Protein AF-A0A7J3U508-F1 (afdb_monomer_lite)

Foldseek 3Di:
DVVVVVVVVVVVVVPPDDDDDDDPDPDDDDDDDDDDDPPPPPPPPVDDDDQADDWQDDDQQAGQDADDDWDWQDPPPPPHIWTWGHGNHPWIWTWDADPVVSYIDTPDIDD

pLDDT: mean 73.91, std 19.9, range [38.69, 97.38]

Sequence (111 aa):
MKRMVAVIIVGLMVFEGISFVASDRTAVSPSAAEDRQVETSVSSDDTYGIQWEKSYGRNPMWSARYEGPQPVGDADNDWKNELLIGGRDPFLRVMKWDESKQTYYEQAKII

Radius of gyration: 23.87 Å; chains: 1; bounding box: 45×50×54 Å

Structure (mmCIF, N/CA/C/O backbone):
data_AF-A0A7J3U508-F1
#
_entry.id   AF-A0A7J3U508-F1
#
loop_
_atom_site.group_PDB
_atom_site.id
_atom_site.type_symbol
_atom_site.label_atom_id
_atom_site.label_alt_id
_atom_site.label_comp_id
_atom_site.label_asym_id
_atom_site.label_entity_id
_atom_site.label_seq_id
_atom_site.pdbx_PDB_ins_code
_atom_site.Cartn_x
_atom_site.Cartn_y
_atom_site.Cartn_z
_atom_site.occupancy
_atom_site.B_iso_or_equiv
_atom_site.auth_seq_id
_atom_site.auth_comp_id
_atom_site.auth_asym_id
_atom_site.auth_atom_id
_atom_site.pdbx_PDB_model_num
ATOM 1 N N . MET A 1 1 ? 18.435 37.716 35.377 1.00 60.16 1 MET A N 1
ATOM 2 C CA . MET A 1 1 ? 17.029 38.102 35.102 1.00 60.16 1 MET A CA 1
ATOM 3 C C . MET A 1 1 ? 16.515 37.573 33.761 1.00 60.16 1 MET A C 1
ATOM 5 O O . MET A 1 1 ? 15.604 36.764 33.785 1.00 60.16 1 MET A O 1
ATOM 9 N N . LYS A 1 2 ? 17.125 37.895 32.606 1.00 50.56 2 LYS A N 1
ATOM 10 C CA . LYS A 1 2 ? 16.642 37.432 31.278 1.00 50.56 2 LYS A CA 1
ATOM 11 C C . LYS A 1 2 ? 16.557 35.899 31.103 1.00 50.56 2 LYS A C 1
ATOM 13 O O . LYS A 1 2 ? 15.621 35.407 30.492 1.00 50.56 2 LYS A O 1
ATOM 18 N N . ARG A 1 3 ? 17.490 35.139 31.695 1.00 52.81 3 ARG A N 1
ATOM 19 C CA . ARG A 1 3 ? 17.497 33.660 31.646 1.00 52.81 3 ARG A CA 1
ATOM 20 C C . ARG A 1 3 ? 16.431 32.997 32.531 1.00 52.81 3 ARG A C 1
ATOM 22 O O . ARG A 1 3 ? 15.956 31.930 32.182 1.00 52.81 3 ARG A O 1
ATOM 29 N N . MET A 1 4 ? 16.020 33.641 33.629 1.00 57.69 4 MET A N 1
ATOM 30 C CA . MET A 1 4 ? 14.923 33.143 34.476 1.00 57.69 4 MET A CA 1
ATOM 31 C C . MET A 1 4 ? 13.559 33.350 33.815 1.00 57.69 4 MET A C 1
ATOM 33 O O . MET A 1 4 ? 12.706 32.478 33.903 1.00 57.69 4 MET A O 1
ATOM 37 N N . VAL A 1 5 ? 13.371 34.469 33.108 1.00 66.31 5 VAL A N 1
ATOM 38 C CA . VAL A 1 5 ? 12.117 34.755 32.391 1.00 66.31 5 VAL A CA 1
ATOM 39 C C . VAL A 1 5 ? 11.885 33.747 31.258 1.00 66.31 5 VAL A C 1
ATOM 41 O O . VAL A 1 5 ? 10.769 33.275 31.083 1.00 66.31 5 VAL A O 1
ATOM 44 N N . ALA A 1 6 ? 12.942 33.337 30.547 1.00 59.97 6 ALA A N 1
ATOM 45 C CA . ALA A 1 6 ? 12.838 32.328 29.490 1.00 59.97 6 ALA A CA 1
ATOM 46 C C . ALA A 1 6 ? 12.418 30.939 30.013 1.00 59.97 6 ALA A C 1
ATOM 48 O O . ALA A 1 6 ? 11.611 30.270 29.378 1.00 59.97 6 ALA A O 1
ATOM 49 N N . VAL A 1 7 ? 12.909 30.522 31.187 1.00 66.25 7 VAL A N 1
ATOM 50 C CA . VAL A 1 7 ? 12.534 29.232 31.802 1.00 66.25 7 VAL A CA 1
ATOM 51 C C . VAL A 1 7 ? 11.069 29.225 32.246 1.00 66.25 7 VAL A C 1
ATOM 53 O O . VAL A 1 7 ? 10.390 28.215 32.096 1.00 66.25 7 VAL A O 1
ATOM 56 N N . ILE A 1 8 ? 10.555 30.361 32.726 1.00 66.25 8 ILE A N 1
ATOM 57 C CA . ILE A 1 8 ? 9.150 30.491 33.137 1.00 66.25 8 ILE A CA 1
ATOM 58 C C . ILE A 1 8 ? 8.212 30.433 31.921 1.00 66.25 8 ILE A C 1
ATOM 60 O O . ILE A 1 8 ? 7.183 29.766 31.978 1.00 66.25 8 ILE A O 1
ATOM 64 N N . ILE A 1 9 ? 8.584 31.064 30.802 1.00 62.81 9 ILE A N 1
ATOM 65 C CA . ILE A 1 9 ? 7.773 31.046 29.572 1.00 62.81 9 ILE A CA 1
ATOM 66 C C . ILE A 1 9 ? 7.753 29.646 28.939 1.00 62.81 9 ILE A C 1
ATOM 68 O O . ILE A 1 9 ? 6.690 29.176 28.545 1.00 62.81 9 ILE A O 1
ATOM 72 N N . VAL A 1 10 ? 8.892 28.944 28.895 1.00 59.62 10 VAL A N 1
ATOM 73 C CA . VAL A 1 10 ? 8.946 27.562 28.382 1.00 59.62 10 VAL A CA 1
ATOM 74 C C . VAL A 1 10 ? 8.186 26.597 29.298 1.00 59.62 10 VAL A C 1
ATOM 76 O O . VAL A 1 10 ? 7.514 25.703 28.800 1.00 59.62 10 VAL A O 1
ATOM 79 N N . GLY A 1 11 ? 8.217 26.798 30.620 1.00 57.59 11 GLY A N 1
ATOM 80 C CA . GLY A 1 11 ? 7.435 25.992 31.563 1.00 57.59 11 GLY A CA 1
ATOM 81 C C . GLY A 1 11 ? 5.918 26.164 31.415 1.00 57.59 11 GLY A C 1
ATOM 82 O O . GLY A 1 11 ? 5.185 25.185 31.525 1.00 57.59 11 GLY A O 1
ATOM 83 N N . LEU A 1 12 ? 5.447 27.380 31.112 1.00 57.12 12 LEU A N 1
ATOM 84 C CA . LEU A 1 12 ? 4.024 27.663 30.876 1.00 57.12 12 LEU A CA 1
ATOM 85 C C . LEU A 1 12 ? 3.491 27.005 29.593 1.00 57.12 12 LEU A C 1
ATOM 87 O O . LEU A 1 12 ? 2.352 26.555 29.580 1.00 57.12 12 LEU A O 1
ATOM 91 N N . MET A 1 13 ? 4.317 26.866 28.551 1.00 58.72 13 MET A N 1
ATOM 92 C CA . MET A 1 13 ? 3.911 26.224 27.290 1.00 58.72 13 MET A CA 1
ATOM 93 C C . MET A 1 13 ? 3.777 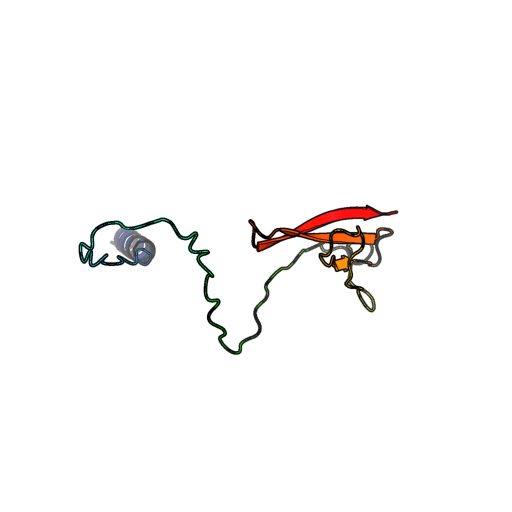24.693 27.373 1.00 58.72 13 MET A C 1
ATOM 95 O O . MET A 1 13 ? 3.218 24.089 26.466 1.00 58.72 13 MET A O 1
ATOM 99 N N . VAL A 1 14 ? 4.264 24.050 28.442 1.00 57.12 14 VAL A N 1
ATOM 100 C CA . VAL A 1 14 ? 4.201 22.581 28.611 1.00 57.12 14 VAL A CA 1
ATOM 101 C C . VAL A 1 14 ? 2.959 22.139 29.406 1.00 57.12 14 VAL A C 1
ATOM 103 O O . VAL A 1 14 ? 2.671 20.949 29.485 1.00 57.12 14 VAL A O 1
ATOM 106 N N . PHE A 1 15 ? 2.182 23.076 29.964 1.00 50.62 15 PHE A N 1
ATOM 107 C CA . PHE A 1 15 ? 1.017 22.761 30.805 1.00 50.62 15 PHE A CA 1
ATOM 108 C C . PHE A 1 15 ? -0.348 22.840 30.101 1.00 50.62 15 PHE A C 1
ATOM 110 O O . PHE A 1 15 ? -1.359 22.469 30.699 1.00 50.62 15 PHE A O 1
ATOM 117 N N . GLU A 1 16 ? -0.402 23.244 28.832 1.00 51.06 16 GLU A N 1
ATOM 118 C CA . GLU A 1 16 ? -1.647 23.251 28.052 1.00 51.06 16 GLU A CA 1
ATOM 119 C C . GLU A 1 16 ? -1.860 21.903 27.358 1.00 51.06 16 GLU A C 1
ATOM 121 O O . GLU A 1 16 ? -1.604 21.739 26.169 1.00 51.06 16 GLU A O 1
ATOM 126 N N . GLY A 1 17 ? -2.278 20.891 28.118 1.00 52.56 17 GLY A N 1
ATOM 127 C CA . GLY A 1 17 ? -2.521 19.573 27.526 1.00 52.56 17 GLY A CA 1
ATOM 128 C C . GLY A 1 17 ? -3.228 18.540 28.390 1.00 52.56 17 GLY A C 1
ATOM 129 O O . GLY A 1 17 ? -3.228 17.370 28.025 1.00 52.56 17 GLY A O 1
ATOM 130 N N . ILE A 1 18 ? -3.828 18.918 29.522 1.00 60.44 18 ILE A N 1
ATOM 131 C CA . ILE A 1 18 ? -4.549 17.954 30.364 1.00 60.44 18 ILE A CA 1
ATOM 132 C C . ILE A 1 18 ? -6.003 18.400 30.501 1.00 60.44 18 ILE A C 1
ATOM 134 O O . ILE A 1 18 ? -6.359 19.159 31.399 1.00 60.44 18 ILE A O 1
ATOM 138 N N . SER A 1 19 ? -6.860 17.932 29.595 1.00 55.22 19 SER A N 1
ATOM 139 C CA . SER A 1 19 ? -8.308 18.050 29.760 1.00 55.22 19 SER A CA 1
ATOM 140 C C . SER A 1 19 ? -8.759 17.087 30.860 1.00 55.22 19 SER A C 1
ATOM 142 O O . SER A 1 19 ? -8.707 15.869 30.701 1.00 55.22 19 SER A O 1
ATOM 144 N N . PHE A 1 20 ? -9.193 17.634 31.994 1.00 48.56 20 PHE A N 1
ATOM 145 C CA . PHE A 1 20 ? -9.850 16.876 33.054 1.00 48.56 20 PHE A CA 1
ATOM 146 C C . PHE A 1 20 ? -11.308 16.627 32.642 1.00 48.56 20 PHE A C 1
ATOM 148 O O . PHE A 1 20 ? -12.111 17.557 32.605 1.00 48.56 20 PHE A O 1
ATOM 155 N N . VAL A 1 21 ? -11.665 15.381 32.329 1.00 62.03 21 VAL A N 1
ATOM 156 C CA . VAL A 1 21 ? -13.072 14.976 32.199 1.00 62.03 21 VAL A CA 1
ATOM 157 C C . VAL A 1 21 ? -13.576 14.591 33.587 1.00 62.03 21 VAL A C 1
ATOM 159 O O . VAL A 1 21 ? -13.130 13.604 34.173 1.00 62.03 21 VAL A O 1
ATOM 162 N N . ALA A 1 22 ? -14.500 15.383 34.129 1.00 47.28 22 ALA A N 1
ATOM 163 C CA . ALA A 1 22 ? -15.247 15.013 35.322 1.00 47.28 22 ALA A CA 1
ATOM 164 C C . ALA A 1 22 ? -16.205 13.863 34.964 1.00 47.28 22 ALA A C 1
ATOM 166 O O . ALA A 1 22 ? -17.143 14.039 34.190 1.00 47.28 22 ALA A O 1
ATOM 167 N N . SER A 1 23 ? -15.941 12.669 35.497 1.00 51.06 23 SER A N 1
ATOM 168 C CA . SER A 1 23 ? -16.846 11.524 35.385 1.00 51.06 23 SER A CA 1
ATOM 169 C C . SER A 1 23 ? -17.943 11.674 36.434 1.00 51.06 23 SER A C 1
ATOM 171 O O . SER A 1 23 ? -17.707 11.427 37.617 1.00 51.06 23 SER A O 1
ATOM 173 N N . ASP A 1 24 ? -19.133 12.095 36.008 1.00 50.50 24 ASP A N 1
ATOM 174 C CA . ASP A 1 24 ? -20.311 12.082 36.869 1.00 50.50 24 ASP A CA 1
ATOM 175 C C . ASP A 1 24 ? -20.817 10.635 36.967 1.00 50.50 24 ASP A C 1
ATOM 177 O O . ASP A 1 24 ? -21.435 10.091 36.048 1.00 50.50 24 ASP A O 1
ATOM 181 N N . ARG A 1 25 ? -20.451 9.946 38.053 1.00 41.12 25 ARG A N 1
ATOM 182 C CA . ARG A 1 25 ? -20.901 8.576 38.320 1.00 41.12 25 ARG A CA 1
ATOM 183 C C . ARG A 1 25 ? -22.290 8.625 38.939 1.00 41.12 25 ARG A C 1
ATOM 185 O O . ARG A 1 25 ? -22.438 8.562 40.157 1.00 41.12 25 ARG A O 1
ATOM 192 N N . THR A 1 26 ? -23.317 8.651 38.098 1.00 40.62 26 THR A N 1
ATOM 193 C CA . THR A 1 26 ? -24.631 8.154 38.513 1.00 40.62 26 THR A CA 1
ATOM 194 C C . THR A 1 26 ? -24.535 6.636 38.653 1.00 40.62 26 THR A C 1
ATOM 196 O O . THR A 1 26 ? -24.374 5.895 37.686 1.00 40.62 26 THR A O 1
ATOM 199 N N . ALA A 1 27 ? -24.545 6.166 39.900 1.00 46.00 27 ALA A N 1
ATOM 200 C CA . ALA A 1 27 ? -24.567 4.747 40.213 1.00 46.00 27 ALA A CA 1
ATOM 201 C C . ALA A 1 27 ? -25.911 4.148 39.774 1.00 46.00 27 ALA A C 1
ATOM 203 O O . ALA A 1 27 ? -26.938 4.389 40.408 1.00 46.00 27 ALA A O 1
ATOM 204 N N . VAL A 1 28 ? -25.898 3.346 38.709 1.00 42.94 28 VAL A N 1
ATOM 205 C CA . VAL A 1 28 ? -27.008 2.458 38.345 1.00 42.94 28 VAL A CA 1
ATOM 206 C C . VAL A 1 28 ? -26.468 1.030 38.239 1.00 42.94 28 VAL A C 1
ATOM 208 O O . VAL A 1 28 ? -25.406 0.787 37.673 1.00 42.94 28 VAL A O 1
ATOM 211 N N . SER A 1 29 ? -27.184 0.115 38.894 1.00 40.44 29 SER A N 1
ATOM 212 C CA . SER A 1 29 ? -26.841 -1.299 39.105 1.00 40.44 29 SER A CA 1
ATOM 213 C C . SER A 1 29 ? -26.734 -2.106 37.800 1.00 40.44 29 SER A C 1
ATOM 215 O O . SER A 1 29 ? -27.346 -1.726 36.803 1.00 40.44 29 SER A O 1
ATOM 217 N N . PRO A 1 30 ? -25.990 -3.232 37.787 1.00 46.00 30 PRO A N 1
ATOM 218 C CA . PRO A 1 30 ? -25.643 -3.925 36.555 1.00 46.00 30 PRO A CA 1
ATOM 219 C C . PRO A 1 30 ? -26.753 -4.893 36.134 1.00 46.00 30 PRO A C 1
ATOM 221 O O . PRO A 1 30 ? -27.148 -5.767 36.905 1.00 46.00 30 PRO A O 1
ATOM 224 N N . SER A 1 31 ? -27.207 -4.802 34.884 1.00 38.81 31 SER A N 1
ATOM 225 C CA . SER A 1 31 ? -27.943 -5.891 34.240 1.00 38.81 31 SER A CA 1
ATOM 226 C C . SER A 1 31 ? -27.458 -6.105 32.811 1.00 38.81 31 SER A C 1
ATOM 228 O O . SER A 1 31 ? -27.610 -5.217 31.982 1.00 38.81 31 SER A O 1
ATOM 230 N N . ALA A 1 32 ? -26.929 -7.312 32.595 1.00 38.69 32 ALA A N 1
ATOM 231 C CA . ALA A 1 32 ? -26.743 -8.037 31.338 1.00 38.69 32 ALA A CA 1
ATOM 232 C C . ALA A 1 32 ? -25.920 -7.363 30.222 1.00 38.69 32 ALA A C 1
ATOM 234 O O . ALA A 1 32 ? -26.224 -6.289 29.722 1.00 38.69 32 ALA A O 1
ATOM 235 N N . ALA A 1 33 ? -24.861 -8.068 29.831 1.00 46.69 33 ALA A N 1
ATOM 236 C CA . ALA A 1 33 ? -23.936 -7.706 28.775 1.00 46.69 33 ALA A CA 1
ATOM 237 C C . ALA A 1 33 ? -24.627 -7.622 27.407 1.00 46.69 33 ALA A C 1
ATOM 239 O O . ALA A 1 33 ? -25.107 -8.629 26.893 1.00 46.69 33 ALA A O 1
ATOM 240 N N . GLU A 1 34 ? -24.576 -6.441 26.801 1.00 41.28 34 GLU A N 1
ATOM 241 C CA . GLU A 1 34 ? -24.603 -6.276 25.352 1.00 41.28 34 GLU A CA 1
ATOM 242 C C . GLU A 1 34 ? -23.320 -5.548 24.947 1.00 41.28 34 GLU A C 1
ATOM 244 O O . GLU A 1 34 ? -22.947 -4.522 25.525 1.00 41.28 34 GLU A O 1
ATOM 249 N N . ASP A 1 35 ? -22.615 -6.159 24.001 1.00 39.19 35 ASP A N 1
ATOM 250 C CA . ASP A 1 35 ? -21.363 -5.709 23.405 1.00 39.19 35 ASP A CA 1
ATOM 251 C C . ASP A 1 35 ? -21.580 -4.364 22.700 1.00 39.19 35 ASP A C 1
ATOM 253 O O . ASP A 1 35 ? -22.044 -4.283 21.563 1.00 39.19 35 ASP A O 1
ATOM 257 N N . ARG A 1 36 ? -21.326 -3.273 23.425 1.00 38.94 36 ARG A N 1
ATOM 258 C CA . ARG A 1 36 ? -21.464 -1.918 22.901 1.00 38.94 36 ARG A CA 1
ATOM 259 C C . ARG A 1 36 ? -20.194 -1.593 22.129 1.00 38.94 36 ARG A C 1
ATOM 261 O O . ARG A 1 36 ? -19.234 -1.083 22.707 1.00 38.94 36 ARG A O 1
ATOM 268 N N . GLN A 1 37 ? -20.194 -1.887 20.829 1.00 43.91 37 GLN A N 1
ATOM 269 C CA . GLN A 1 37 ? -19.200 -1.327 19.922 1.00 43.91 37 GLN A CA 1
ATOM 270 C C . GLN A 1 37 ? -19.234 0.195 20.066 1.00 43.91 37 GLN A C 1
ATOM 272 O O . GLN A 1 37 ? -20.236 0.851 19.780 1.00 43.91 37 GLN A O 1
ATOM 277 N N . VAL A 1 38 ? -18.153 0.751 20.607 1.00 43.19 38 VAL A N 1
ATOM 278 C CA . VAL A 1 38 ? -17.951 2.193 20.687 1.00 43.19 38 VAL A CA 1
ATOM 279 C C . VAL A 1 38 ? -17.612 2.648 19.274 1.00 43.19 38 VAL A C 1
ATOM 281 O O . VAL A 1 38 ? -16.446 2.714 18.889 1.00 43.19 38 VAL A O 1
ATOM 284 N N . GLU A 1 39 ? -18.646 2.922 18.481 1.00 44.75 39 GLU A N 1
ATOM 285 C CA . GLU A 1 39 ? -18.493 3.712 17.269 1.00 44.75 39 GLU A CA 1
ATOM 286 C C . GLU A 1 39 ? -17.971 5.082 17.695 1.00 44.75 39 GLU A C 1
ATOM 288 O O . GLU A 1 39 ? -18.674 5.901 18.291 1.00 44.75 39 GLU A O 1
ATOM 293 N N . THR A 1 40 ? -16.683 5.305 17.449 1.00 48.00 40 THR A N 1
ATOM 294 C CA . THR A 1 40 ? -16.095 6.636 17.529 1.00 48.00 40 THR A CA 1
ATOM 295 C C . THR A 1 40 ? -16.776 7.461 16.448 1.00 48.00 40 THR A C 1
ATOM 297 O O . THR A 1 40 ? -16.462 7.321 15.269 1.00 48.00 40 THR A O 1
ATOM 300 N N . SER A 1 41 ? -17.749 8.282 16.836 1.00 46.00 41 SER A N 1
ATOM 301 C CA . SER A 1 41 ? -18.400 9.226 15.937 1.00 46.00 41 SER A CA 1
ATOM 302 C C . SER A 1 41 ? -17.344 10.211 15.436 1.00 46.00 41 SER A C 1
ATOM 304 O O . SER A 1 41 ? -16.969 11.145 16.149 1.00 46.00 41 SER A O 1
ATOM 306 N N . VAL A 1 42 ? -16.823 9.975 14.232 1.00 61.00 42 VAL A N 1
ATOM 307 C CA . VAL A 1 42 ? -16.008 10.948 13.506 1.00 61.00 42 VAL A CA 1
ATOM 308 C C . VAL A 1 42 ? -16.900 12.170 13.308 1.00 61.00 42 VAL A C 1
ATOM 310 O O . VAL A 1 42 ? -17.900 12.088 12.599 1.00 61.00 42 VAL A O 1
ATOM 313 N N . SER A 1 43 ? -16.585 13.275 13.991 1.00 56.19 43 SER A N 1
ATOM 314 C CA . SER A 1 43 ? -17.226 14.568 13.743 1.00 56.19 43 SER A CA 1
ATOM 315 C C . SER A 1 43 ? -16.996 14.900 12.278 1.00 56.19 43 SER A C 1
ATOM 317 O O . SER A 1 43 ? -15.875 15.210 11.877 1.00 56.19 43 SER A O 1
ATOM 319 N N . SER A 1 44 ? -18.035 14.749 11.464 1.00 59.22 44 SER A N 1
ATOM 320 C CA . SER A 1 44 ? -18.036 15.129 10.061 1.00 59.22 44 SER A CA 1
ATOM 321 C C . SER A 1 44 ? -18.126 16.648 9.977 1.00 59.22 44 SER A C 1
ATOM 323 O O . SER A 1 44 ? -19.165 17.206 9.625 1.00 59.22 44 SER A O 1
ATOM 325 N N . ASP A 1 45 ? -17.037 17.316 10.348 1.00 66.31 45 ASP A N 1
ATOM 326 C CA . ASP A 1 45 ? -16.769 18.648 9.834 1.00 66.31 45 ASP A CA 1
ATOM 327 C C . ASP A 1 45 ? -16.648 18.473 8.315 1.00 66.31 45 ASP A C 1
ATOM 329 O O . ASP A 1 45 ? -15.938 17.576 7.855 1.00 66.31 45 ASP A O 1
ATOM 333 N N . ASP A 1 46 ? -17.384 19.270 7.535 1.00 74.31 46 ASP A N 1
ATOM 334 C CA . ASP A 1 46 ? -17.510 19.187 6.064 1.00 74.31 46 ASP A CA 1
ATOM 335 C C . ASP A 1 46 ? -16.209 19.607 5.334 1.00 74.31 46 ASP A C 1
ATOM 337 O O . ASP A 1 46 ? -16.189 20.320 4.332 1.00 74.31 46 ASP A O 1
ATOM 341 N N . THR A 1 47 ? -15.073 19.225 5.907 1.00 83.50 47 THR A N 1
ATOM 342 C CA . THR A 1 47 ? -13.723 19.609 5.532 1.00 83.50 47 THR A CA 1
ATOM 343 C C . THR A 1 47 ? -12.948 18.366 5.130 1.00 83.50 47 THR A C 1
ATOM 345 O O . THR A 1 47 ? -12.884 17.382 5.864 1.00 83.50 47 THR A O 1
ATOM 348 N N . TYR A 1 48 ? -12.327 18.415 3.955 1.00 84.94 48 TYR A N 1
ATOM 349 C CA . TYR A 1 48 ? -11.454 17.343 3.498 1.00 84.94 48 TYR A CA 1
ATOM 350 C C . TYR A 1 48 ? -10.152 17.348 4.309 1.00 84.94 48 TYR A C 1
ATOM 352 O O . TYR A 1 48 ? -9.423 18.341 4.319 1.00 84.94 48 TYR A O 1
ATOM 360 N N . GLY A 1 49 ? -9.855 16.226 4.963 1.00 85.00 49 GLY A N 1
ATOM 361 C CA . GLY A 1 49 ? -8.592 15.972 5.654 1.00 85.00 49 GLY A CA 1
ATOM 362 C C . GLY A 1 49 ? -7.746 14.918 4.937 1.00 85.00 49 GLY A C 1
ATOM 363 O O . GLY A 1 49 ? -8.258 14.097 4.177 1.00 85.00 49 GLY A O 1
ATOM 364 N N . ILE A 1 50 ? -6.436 14.921 5.193 1.00 87.31 50 ILE A N 1
ATOM 365 C CA . ILE A 1 50 ? -5.544 13.841 4.752 1.00 87.31 50 ILE A CA 1
ATOM 366 C C . ILE A 1 50 ? -5.673 12.690 5.754 1.00 87.31 50 ILE A C 1
ATOM 368 O O . ILE A 1 50 ? -5.254 12.825 6.899 1.00 87.31 50 ILE A O 1
ATOM 372 N N . GLN A 1 51 ? -6.240 11.560 5.326 1.00 87.12 51 GLN A N 1
ATOM 373 C CA . GLN A 1 51 ? -6.341 10.355 6.162 1.00 87.12 51 GLN A CA 1
ATOM 374 C C . GLN A 1 51 ? -5.038 9.546 6.168 1.00 87.12 51 GLN A C 1
ATOM 376 O O . GLN A 1 51 ? -4.687 8.922 7.166 1.00 87.12 51 GLN A O 1
ATOM 381 N N . TRP A 1 52 ? -4.318 9.538 5.045 1.00 90.00 52 TRP A N 1
ATOM 382 C CA . TRP A 1 52 ? -3.103 8.753 4.884 1.00 90.00 52 TRP A CA 1
ATOM 383 C C . TRP A 1 52 ? -2.192 9.347 3.812 1.00 90.00 52 TRP A C 1
ATOM 385 O O . TRP A 1 52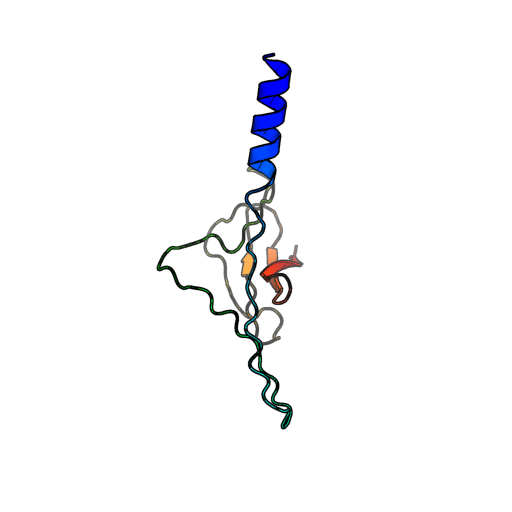 ? -2.659 9.813 2.773 1.00 90.00 52 TRP A O 1
ATOM 395 N N . GLU A 1 53 ? -0.884 9.274 4.046 1.00 88.56 53 GLU A N 1
ATOM 396 C CA . GLU A 1 53 ? 0.139 9.601 3.059 1.00 88.56 53 GLU A CA 1
ATOM 397 C C . GLU A 1 53 ? 1.329 8.641 3.159 1.00 88.56 53 GLU A C 1
ATOM 399 O O . GLU A 1 53 ? 1.668 8.136 4.231 1.00 88.56 53 GLU A O 1
ATOM 404 N N . LYS A 1 54 ? 2.004 8.407 2.029 1.00 86.62 54 LYS A N 1
ATOM 405 C CA . LYS A 1 54 ? 3.267 7.664 1.984 1.00 86.62 54 LYS A CA 1
ATOM 406 C C . LYS A 1 54 ? 4.221 8.291 0.982 1.00 86.62 54 LYS A C 1
ATOM 408 O O . LYS A 1 54 ? 3.899 8.450 -0.194 1.00 86.62 54 LYS A O 1
ATOM 413 N N . SER A 1 55 ? 5.420 8.613 1.460 1.00 86.81 55 SER A N 1
ATOM 414 C CA . SER A 1 55 ? 6.514 9.121 0.635 1.00 86.81 55 SER A CA 1
ATOM 415 C C . SER A 1 55 ? 7.403 7.978 0.153 1.00 86.81 55 SER A C 1
ATOM 417 O O . SER A 1 55 ? 7.915 7.201 0.957 1.00 86.81 55 SER A O 1
ATOM 419 N N . TYR A 1 56 ? 7.644 7.911 -1.158 1.00 84.25 56 TYR A N 1
ATOM 420 C CA . TYR A 1 56 ? 8.571 6.956 -1.782 1.00 84.25 56 TYR A CA 1
ATOM 421 C C . TYR A 1 56 ? 9.944 7.574 -2.099 1.00 84.25 56 TYR A C 1
ATOM 423 O O . TYR A 1 56 ? 10.719 7.047 -2.900 1.00 84.25 56 TYR A O 1
ATOM 431 N N . GLY A 1 57 ? 10.263 8.702 -1.463 1.00 85.12 57 GLY A N 1
ATOM 432 C CA . GLY A 1 57 ? 11.521 9.422 -1.639 1.00 85.12 57 GLY A CA 1
ATOM 433 C C . GLY A 1 57 ? 11.447 10.562 -2.656 1.00 85.12 57 GLY A C 1
ATOM 434 O O . GLY A 1 57 ? 10.410 10.865 -3.241 1.00 85.12 57 GLY A O 1
ATOM 435 N N . ARG A 1 58 ? 12.582 11.245 -2.830 1.00 83.69 58 ARG A N 1
ATOM 436 C CA . ARG A 1 58 ? 12.690 12.467 -3.647 1.00 83.69 58 ARG A CA 1
ATOM 437 C C . ARG A 1 58 ? 13.139 12.230 -5.089 1.00 83.69 58 ARG A C 1
ATOM 439 O O . ARG A 1 58 ? 13.096 13.174 -5.874 1.00 83.69 58 ARG A O 1
ATOM 446 N N . ASN A 1 59 ? 13.593 11.028 -5.446 1.00 85.25 59 ASN A N 1
ATOM 447 C CA . ASN A 1 59 ? 14.216 10.797 -6.746 1.00 85.25 59 ASN A CA 1
ATOM 448 C C . ASN A 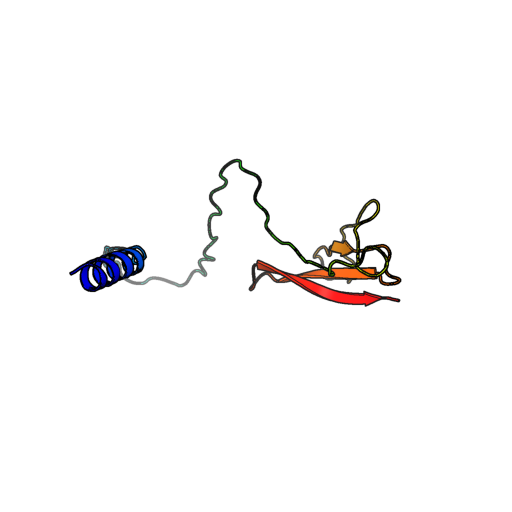1 59 ? 13.148 10.603 -7.840 1.00 85.25 59 ASN A C 1
ATOM 450 O O . ASN A 1 59 ? 12.464 9.584 -7.839 1.00 85.25 59 ASN A O 1
ATOM 454 N N . PRO A 1 60 ? 13.009 11.522 -8.810 1.00 78.31 60 PRO A N 1
ATOM 455 C CA . PRO A 1 60 ? 11.948 11.452 -9.816 1.00 78.31 60 PRO A CA 1
ATOM 456 C C . PRO A 1 60 ? 12.044 10.253 -10.770 1.00 78.31 60 PRO A C 1
ATOM 458 O O . PRO A 1 60 ? 11.065 9.972 -11.459 1.00 78.31 60 PRO A O 1
ATOM 461 N N . MET A 1 61 ? 13.204 9.592 -10.840 1.00 77.69 61 MET A N 1
ATOM 462 C CA . MET A 1 61 ? 13.451 8.465 -11.743 1.00 77.69 61 MET A CA 1
ATOM 463 C C . MET A 1 61 ? 13.192 7.102 -11.088 1.00 77.69 61 MET A C 1
ATOM 465 O O . MET A 1 61 ? 12.975 6.126 -11.792 1.00 77.69 61 MET A O 1
ATOM 469 N N . TRP A 1 62 ? 13.225 7.030 -9.752 1.00 72.75 62 TRP A N 1
ATOM 470 C CA . TRP A 1 62 ? 13.213 5.757 -9.012 1.00 72.75 62 TRP A CA 1
ATOM 471 C C . TRP A 1 62 ? 12.216 5.708 -7.853 1.00 72.75 62 TRP A C 1
ATOM 473 O O . TRP A 1 62 ? 11.962 4.638 -7.308 1.00 72.75 62 TRP A O 1
ATOM 483 N N . SER A 1 63 ? 11.674 6.850 -7.434 1.00 74.69 63 SER A N 1
ATOM 484 C CA . SER A 1 63 ? 10.600 6.893 -6.444 1.00 74.69 63 SER A CA 1
ATOM 485 C C . SER A 1 63 ? 9.271 6.571 -7.121 1.00 74.69 63 SER A C 1
ATOM 487 O O . SER A 1 63 ? 9.001 7.089 -8.206 1.00 74.69 63 SER A O 1
ATOM 489 N N . ALA A 1 64 ? 8.427 5.770 -6.462 1.00 67.94 64 ALA A N 1
ATOM 490 C CA . ALA A 1 64 ? 7.064 5.523 -6.919 1.00 67.94 64 ALA A CA 1
ATOM 491 C C . ALA A 1 64 ? 6.312 6.860 -6.956 1.00 67.94 64 ALA A C 1
ATOM 493 O O . ALA A 1 64 ? 5.974 7.453 -5.929 1.00 67.94 64 ALA A O 1
ATOM 494 N N . ARG A 1 65 ? 6.147 7.382 -8.168 1.00 73.31 65 ARG A N 1
ATOM 495 C CA . ARG A 1 65 ? 5.311 8.539 -8.463 1.00 73.31 65 ARG A CA 1
ATOM 496 C C . ARG A 1 65 ? 4.049 8.021 -9.109 1.00 73.31 65 ARG A C 1
ATOM 498 O O . ARG A 1 65 ? 4.144 7.300 -10.096 1.00 73.31 65 ARG A O 1
ATOM 505 N N . TYR A 1 66 ? 2.912 8.401 -8.544 1.00 76.00 66 TYR A N 1
ATOM 506 C CA . TYR A 1 66 ? 1.606 8.056 -9.079 1.00 76.00 66 TYR A CA 1
ATOM 507 C C . TYR A 1 66 ? 1.465 8.633 -10.484 1.00 76.00 66 TYR A C 1
ATOM 509 O O . TYR A 1 66 ? 1.522 9.851 -10.669 1.00 76.00 66 TYR A O 1
ATOM 517 N N . GLU A 1 67 ? 1.300 7.757 -11.467 1.00 70.62 67 GLU A N 1
ATOM 518 C CA . GLU A 1 67 ? 1.009 8.137 -12.843 1.00 70.62 67 GLU A CA 1
ATOM 519 C C . GLU A 1 67 ? -0.223 7.372 -13.319 1.00 70.62 67 GLU A C 1
ATOM 521 O O . GLU A 1 67 ? -0.279 6.147 -13.256 1.00 70.62 67 GLU A O 1
ATOM 526 N N . GLY A 1 68 ? -1.228 8.115 -13.783 1.00 80.62 68 GLY A N 1
ATOM 527 C CA . GLY A 1 68 ? -2.476 7.549 -14.285 1.00 80.62 68 GLY A CA 1
ATOM 528 C C . GLY A 1 68 ? -3.449 7.053 -13.203 1.00 80.62 68 GLY A C 1
ATOM 529 O O . GLY A 1 68 ? -3.217 7.239 -12.003 1.00 80.62 68 GLY A O 1
ATOM 530 N N . PRO A 1 69 ? -4.576 6.455 -13.633 1.00 83.88 69 PRO A N 1
ATOM 531 C CA . PRO A 1 69 ? -5.606 5.935 -12.738 1.00 83.88 69 PRO A CA 1
ATOM 532 C C . PRO A 1 69 ? -5.058 4.833 -11.826 1.00 83.88 69 PRO A C 1
ATOM 534 O O . PRO A 1 69 ? -4.406 3.908 -12.304 1.00 83.88 69 PRO A O 1
ATOM 537 N N . GLN A 1 70 ? -5.349 4.921 -10.528 1.00 88.75 70 GLN A N 1
ATOM 538 C CA . GLN A 1 70 ? -4.981 3.901 -9.544 1.00 88.75 70 GLN A CA 1
ATOM 539 C C . GLN A 1 70 ? -6.226 3.057 -9.230 1.00 88.75 70 GLN A C 1
ATOM 541 O O . GLN A 1 70 ? -7.210 3.615 -8.735 1.00 88.75 70 GLN A O 1
ATOM 546 N N . PRO A 1 71 ? -6.244 1.757 -9.569 1.00 90.00 71 PRO A N 1
ATOM 547 C CA . PRO A 1 71 ? -7.396 0.913 -9.307 1.00 90.00 71 PRO A CA 1
ATOM 548 C C . PRO A 1 71 ? -7.569 0.656 -7.807 1.00 90.00 71 PRO A C 1
ATOM 550 O O . PRO A 1 71 ? -6.603 0.573 -7.046 1.00 90.00 71 PRO A O 1
ATOM 553 N N . VAL A 1 72 ? -8.828 0.511 -7.410 1.00 94.81 72 VAL A N 1
ATOM 554 C CA . VAL A 1 72 ? -9.246 0.102 -6.069 1.00 94.81 72 VAL A CA 1
ATOM 555 C C . VAL A 1 72 ? -10.168 -1.097 -6.232 1.00 94.81 72 VAL A C 1
ATOM 557 O O . VAL A 1 72 ? -11.067 -1.061 -7.077 1.00 94.81 72 VAL A O 1
ATOM 560 N N . GLY A 1 73 ? -9.942 -2.151 -5.456 1.00 95.69 73 GLY A N 1
ATOM 561 C CA . GLY A 1 73 ? -10.753 -3.363 -5.519 1.00 95.69 73 GLY A CA 1
ATOM 562 C C . GLY A 1 73 ? -10.216 -4.475 -4.632 1.00 95.69 73 GLY A C 1
ATOM 563 O O . GLY A 1 73 ? -9.099 -4.374 -4.137 1.00 95.69 73 GLY A O 1
ATOM 564 N N . ASP A 1 74 ? -11.024 -5.515 -4.462 1.00 97.00 74 ASP A N 1
ATOM 565 C CA . ASP A 1 74 ? -10.687 -6.730 -3.718 1.00 97.00 74 ASP A CA 1
ATOM 566 C C . ASP A 1 74 ? -9.725 -7.604 -4.535 1.00 97.00 74 ASP A C 1
ATOM 568 O O . ASP A 1 74 ? -10.121 -8.331 -5.452 1.00 97.00 74 ASP A O 1
ATOM 572 N N . ALA A 1 75 ? -8.431 -7.446 -4.273 1.00 94.88 75 ALA A N 1
ATOM 573 C CA . ALA A 1 75 ? -7.360 -8.095 -5.017 1.00 94.88 75 ALA A CA 1
ATOM 574 C C . ALA A 1 75 ? -7.001 -9.479 -4.454 1.00 94.88 75 ALA A C 1
ATOM 576 O O . ALA A 1 75 ? -6.388 -10.277 -5.171 1.00 94.88 75 ALA A O 1
ATOM 577 N N . ASP A 1 76 ? -7.358 -9.769 -3.198 1.00 95.31 76 ASP A N 1
ATOM 578 C CA . ASP A 1 76 ? -7.047 -11.031 -2.518 1.00 95.31 76 ASP A CA 1
ATOM 579 C C . ASP A 1 76 ? -8.278 -11.894 -2.158 1.00 95.31 76 ASP A C 1
ATOM 581 O O . ASP A 1 76 ? -8.111 -13.016 -1.673 1.00 95.31 76 ASP A O 1
ATOM 585 N N . ASN A 1 77 ? -9.483 -11.460 -2.545 1.00 96.88 77 ASN A N 1
ATOM 586 C CA . ASN A 1 77 ? -10.788 -12.090 -2.303 1.00 96.88 77 ASN A CA 1
ATOM 587 C C . ASN A 1 77 ? -11.151 -12.209 -0.815 1.00 96.88 77 ASN A C 1
ATOM 589 O O . ASN A 1 77 ? -11.760 -13.205 -0.404 1.00 96.88 77 ASN A O 1
ATOM 593 N N . ASP A 1 78 ? -10.774 -11.226 0.002 1.00 97.38 78 ASP A N 1
ATOM 594 C CA . ASP A 1 78 ? -11.145 -11.179 1.419 1.00 97.38 78 ASP A CA 1
ATOM 595 C C . ASP A 1 78 ? -12.354 -10.277 1.720 1.00 97.38 78 ASP A C 1
ATOM 597 O O . ASP A 1 78 ? -12.697 -10.076 2.890 1.00 97.38 78 ASP A O 1
ATOM 601 N N . TRP A 1 79 ? -13.048 -9.810 0.674 1.00 97.06 79 TRP A N 1
ATOM 602 C 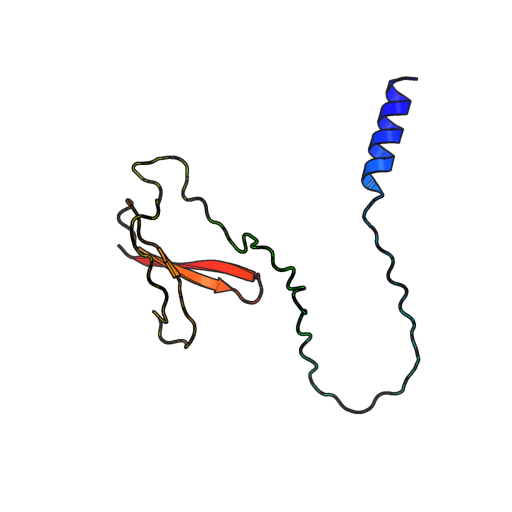CA . TRP A 1 79 ? -14.199 -8.903 0.721 1.00 97.06 79 TRP A CA 1
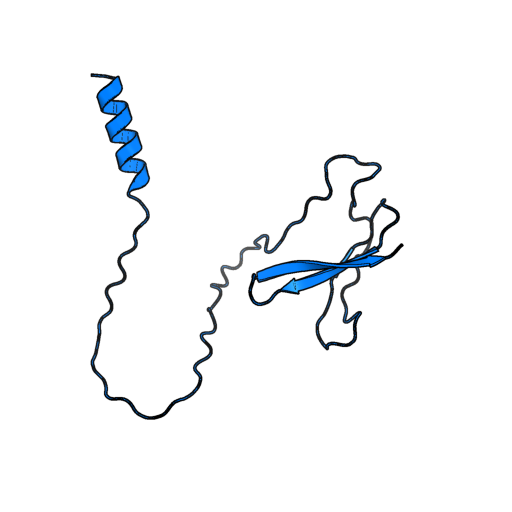ATOM 603 C C . TRP A 1 79 ? -13.870 -7.473 1.161 1.00 97.06 79 TRP A C 1
ATOM 605 O O . TRP A 1 79 ? -14.789 -6.684 1.411 1.00 97.06 79 TRP A O 1
ATOM 615 N N . LYS A 1 80 ? -12.588 -7.108 1.249 1.00 96.00 80 LYS A N 1
ATOM 616 C CA . LYS A 1 80 ? -12.134 -5.734 1.481 1.00 96.00 80 LYS A CA 1
ATOM 617 C C . LYS A 1 80 ? -11.409 -5.229 0.242 1.00 96.00 80 LYS A C 1
ATOM 619 O O . LYS A 1 80 ? -10.905 -5.994 -0.559 1.00 96.00 80 LYS A O 1
ATOM 624 N N . ASN A 1 81 ? -11.419 -3.913 0.050 1.00 96.62 81 ASN A N 1
ATOM 625 C CA . ASN A 1 81 ? -10.735 -3.308 -1.087 1.00 96.62 81 ASN A CA 1
ATOM 626 C C . ASN A 1 81 ? -9.291 -2.962 -0.724 1.00 96.62 81 ASN A C 1
ATOM 628 O O . ASN A 1 81 ? -9.033 -2.343 0.312 1.00 96.62 81 ASN A O 1
ATOM 632 N N . GLU A 1 82 ? -8.380 -3.224 -1.650 1.00 96.94 82 GLU A N 1
ATOM 633 C CA . GLU A 1 82 ? -7.015 -2.725 -1.639 1.00 96.94 82 GLU A CA 1
ATOM 634 C C . GLU A 1 82 ? -6.853 -1.538 -2.590 1.00 96.94 82 GLU A C 1
ATOM 636 O O . GLU A 1 82 ? -7.545 -1.397 -3.603 1.00 96.94 82 GLU A O 1
ATOM 641 N N . LEU A 1 83 ? -5.879 -0.686 -2.278 1.00 94.38 83 LEU A N 1
ATOM 642 C CA . LEU A 1 83 ? -5.391 0.345 -3.185 1.00 94.38 83 LEU A CA 1
ATOM 643 C C . LEU A 1 83 ? -4.170 -0.192 -3.937 1.00 94.38 83 LEU A C 1
ATOM 645 O O . LEU A 1 83 ? -3.158 -0.548 -3.327 1.00 94.38 83 LEU A O 1
ATOM 649 N N . LEU A 1 84 ? -4.244 -0.207 -5.266 1.00 92.75 84 LEU A N 1
ATOM 650 C CA . LEU A 1 84 ? -3.140 -0.630 -6.119 1.00 92.75 84 LEU A CA 1
ATOM 651 C C . LEU A 1 84 ? -2.353 0.597 -6.568 1.00 92.75 84 LEU A C 1
ATOM 653 O O . LEU A 1 84 ? -2.885 1.484 -7.232 1.00 92.75 84 LEU A O 1
ATOM 657 N N . ILE A 1 85 ? -1.073 0.626 -6.207 1.00 91.00 85 ILE A N 1
ATOM 658 C CA . ILE A 1 85 ? -0.160 1.718 -6.526 1.00 91.00 85 ILE A CA 1
ATOM 659 C C . ILE A 1 85 ? 0.822 1.259 -7.597 1.00 91.00 85 ILE A C 1
ATOM 661 O O . ILE A 1 85 ? 1.701 0.436 -7.332 1.00 91.00 85 ILE A O 1
ATOM 665 N N . GLY A 1 86 ? 0.682 1.835 -8.787 1.00 87.06 86 GLY A N 1
ATOM 666 C CA . GLY A 1 86 ? 1.658 1.763 -9.869 1.00 87.06 86 GLY A CA 1
ATOM 667 C C . GLY A 1 86 ? 2.334 3.117 -10.078 1.00 87.06 86 GLY A C 1
ATOM 668 O O . GLY A 1 86 ? 1.697 4.170 -9.977 1.00 87.06 86 GLY A O 1
ATOM 669 N N . GLY A 1 87 ? 3.630 3.099 -10.375 1.00 83.75 87 GLY A N 1
ATOM 670 C CA . GLY A 1 87 ? 4.386 4.308 -10.675 1.00 83.75 87 GLY A CA 1
ATOM 671 C C . GLY A 1 87 ? 5.473 4.083 -11.715 1.00 83.75 87 GLY A C 1
ATOM 672 O O . GLY A 1 87 ? 5.434 3.137 -12.493 1.00 83.75 87 GLY A O 1
ATOM 673 N N . ARG A 1 88 ? 6.457 4.986 -11.729 1.00 84.75 88 ARG A N 1
ATOM 674 C CA . ARG A 1 88 ? 7.635 4.888 -12.609 1.00 84.75 88 ARG A CA 1
ATOM 675 C C . ARG A 1 88 ? 8.625 3.796 -12.203 1.00 84.75 88 ARG A C 1
ATOM 677 O O . ARG A 1 88 ? 9.497 3.453 -12.997 1.00 84.75 88 ARG A O 1
ATOM 684 N N . ASP A 1 89 ? 8.552 3.312 -10.964 1.00 86.06 89 ASP A N 1
ATOM 685 C CA . ASP A 1 89 ? 9.342 2.167 -10.527 1.00 86.06 89 ASP A CA 1
ATOM 686 C C . ASP A 1 89 ? 8.751 0.866 -11.109 1.00 86.06 89 ASP A C 1
ATOM 688 O O . ASP A 1 89 ? 7.560 0.811 -11.408 1.00 86.06 89 ASP A O 1
ATOM 692 N N . PRO A 1 90 ? 9.556 -0.197 -11.302 1.00 87.56 90 PRO A N 1
ATOM 693 C CA . PRO A 1 90 ? 9.096 -1.438 -11.932 1.00 87.56 90 PRO A CA 1
ATOM 694 C C . PRO A 1 90 ? 8.293 -2.309 -10.951 1.00 87.56 90 PRO A C 1
ATOM 696 O O . PRO A 1 90 ? 8.458 -3.523 -10.921 1.00 87.56 90 PRO A O 1
ATOM 699 N N . PHE A 1 91 ? 7.510 -1.690 -10.066 1.00 89.81 91 PHE A N 1
ATOM 700 C CA . PHE A 1 91 ? 6.819 -2.375 -8.986 1.00 89.81 91 PHE A CA 1
ATOM 701 C C . PHE A 1 91 ? 5.354 -1.962 -8.931 1.00 89.81 91 PHE A C 1
ATOM 703 O O . PHE A 1 91 ? 5.037 -0.774 -8.889 1.00 89.81 91 PHE A O 1
ATOM 710 N N . LEU A 1 92 ? 4.472 -2.953 -8.831 1.00 91.56 92 LEU A N 1
ATOM 711 C CA . LEU A 1 92 ? 3.086 -2.753 -8.422 1.00 91.56 92 LEU A CA 1
ATOM 712 C C . LEU A 1 92 ? 2.975 -3.042 -6.925 1.00 91.56 92 LEU A C 1
ATOM 714 O O . LEU A 1 92 ? 3.449 -4.072 -6.443 1.00 91.56 92 LEU A O 1
ATOM 718 N N . ARG A 1 93 ? 2.362 -2.133 -6.172 1.00 92.69 93 ARG A N 1
ATOM 719 C CA . ARG A 1 93 ? 2.201 -2.262 -4.718 1.00 92.69 93 ARG A CA 1
ATOM 720 C C . ARG A 1 93 ? 0.735 -2.417 -4.375 1.00 92.69 93 ARG A C 1
ATOM 722 O O . ARG A 1 93 ? -0.092 -1.671 -4.885 1.00 92.69 93 ARG A O 1
ATOM 729 N N . VAL A 1 94 ? 0.440 -3.350 -3.481 1.00 95.56 94 VAL A N 1
ATOM 730 C CA . VAL A 1 94 ? -0.907 -3.582 -2.957 1.00 95.56 94 VAL A CA 1
ATOM 731 C C . VAL A 1 94 ? -0.951 -3.043 -1.536 1.00 95.56 94 VAL A C 1
ATOM 733 O O . VAL A 1 94 ? -0.210 -3.508 -0.665 1.00 95.56 94 VAL A O 1
ATOM 736 N N . MET A 1 95 ? -1.774 -2.023 -1.321 1.00 96.00 95 MET A N 1
ATOM 737 C CA . MET A 1 95 ? -1.943 -1.368 -0.032 1.00 96.00 95 MET A CA 1
ATOM 738 C C . MET A 1 95 ? -3.253 -1.811 0.609 1.00 96.00 95 MET A C 1
ATOM 740 O O . MET A 1 95 ? -4.314 -1.653 0.009 1.00 96.00 95 MET A O 1
ATOM 744 N N . LYS A 1 96 ? -3.174 -2.290 1.850 1.00 97.06 96 LYS A N 1
ATOM 745 C CA . LYS A 1 96 ? -4.320 -2.774 2.625 1.00 97.06 96 LYS A CA 1
ATOM 746 C C . LYS A 1 96 ? -4.558 -1.909 3.850 1.00 97.06 96 LYS A C 1
ATOM 748 O O . LYS A 1 96 ? -3.603 -1.426 4.462 1.00 97.06 96 LYS A O 1
ATOM 753 N N . TRP A 1 97 ? -5.824 -1.694 4.184 1.00 96.12 97 TRP A N 1
ATOM 754 C CA . TRP A 1 97 ? -6.222 -0.924 5.358 1.00 96.12 97 TRP A CA 1
ATOM 755 C C . TRP A 1 97 ? -6.046 -1.741 6.644 1.00 96.12 97 TRP A C 1
ATOM 757 O O . TRP A 1 97 ? -6.528 -2.867 6.748 1.00 96.12 97 TRP A O 1
ATOM 767 N N . ASP A 1 98 ? -5.373 -1.163 7.637 1.00 95.31 98 ASP A N 1
ATOM 768 C CA . ASP A 1 98 ? -5.294 -1.683 9.001 1.00 95.31 98 ASP A CA 1
ATOM 769 C C . ASP A 1 98 ? -6.327 -0.960 9.874 1.00 95.31 98 ASP A C 1
ATOM 771 O O . ASP A 1 98 ? -6.132 0.192 10.267 1.00 95.31 98 ASP A O 1
ATOM 775 N N . GLU A 1 99 ? -7.420 -1.653 10.200 1.00 94.06 99 GLU A N 1
ATOM 776 C CA . GLU A 1 99 ? -8.502 -1.125 11.043 1.00 94.06 99 GLU A CA 1
ATOM 777 C C . GLU A 1 99 ? -8.029 -0.748 12.451 1.00 94.06 99 GLU A C 1
ATOM 779 O O . GLU A 1 99 ? -8.553 0.191 13.046 1.00 94.06 99 GLU A O 1
ATOM 784 N N . SER A 1 100 ? -7.015 -1.434 12.985 1.00 95.06 100 SER A N 1
ATOM 785 C CA . SER A 1 100 ? -6.510 -1.163 14.333 1.00 95.06 100 SER A CA 1
ATOM 786 C C . SER A 1 100 ? -5.621 0.078 14.374 1.00 95.06 100 SER A C 1
ATOM 788 O O . SER A 1 100 ? -5.685 0.865 15.317 1.00 95.06 100 SER A O 1
ATOM 790 N N . LYS A 1 101 ? -4.799 0.272 13.338 1.00 93.75 101 LYS A N 1
ATOM 791 C CA . LYS A 1 101 ? -3.851 1.391 13.249 1.00 93.75 101 LYS A CA 1
ATOM 792 C C . LYS A 1 101 ? -4.400 2.594 12.491 1.00 93.75 101 LYS A C 1
ATOM 794 O O . LYS A 1 101 ? -3.729 3.622 12.461 1.00 93.75 101 LYS A O 1
ATOM 799 N N . GLN A 1 102 ? -5.575 2.459 11.877 1.00 93.25 1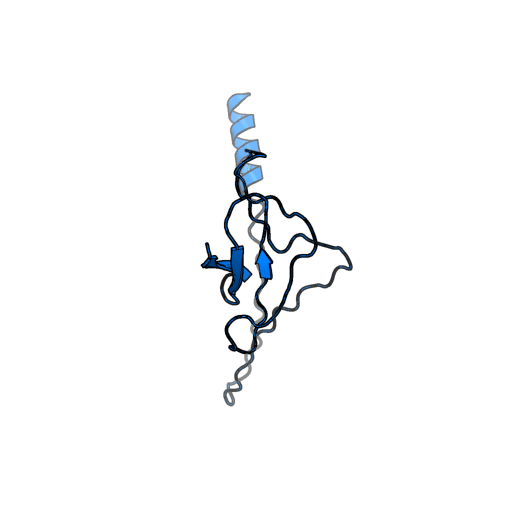02 GLN A N 1
ATOM 800 C CA . GLN A 1 102 ? -6.200 3.483 11.041 1.00 93.25 102 GLN A CA 1
ATOM 801 C C . GLN A 1 102 ? -5.230 4.001 9.963 1.00 93.25 102 GLN A C 1
ATOM 803 O O . GLN A 1 102 ? -5.034 5.203 9.792 1.00 93.25 102 GLN A O 1
ATOM 808 N N . THR A 1 103 ? -4.555 3.081 9.266 1.00 94.44 103 THR A N 1
ATOM 809 C CA . THR A 1 103 ? -3.535 3.409 8.257 1.00 94.44 103 THR A CA 1
ATOM 810 C C . THR A 1 103 ? -3.412 2.306 7.209 1.00 94.44 103 THR A C 1
ATOM 812 O O . THR A 1 103 ? -3.797 1.167 7.464 1.00 94.44 103 THR A O 1
ATOM 815 N N . TYR A 1 104 ? -2.840 2.607 6.041 1.00 94.75 104 TYR A N 1
ATOM 816 C CA . TYR A 1 104 ? -2.520 1.582 5.044 1.00 94.75 104 TYR A CA 1
ATOM 817 C C . TYR A 1 104 ? -1.120 0.996 5.256 1.00 94.75 104 TYR A C 1
ATOM 819 O O . TYR A 1 104 ? -0.152 1.728 5.490 1.00 94.75 104 TYR A O 1
ATOM 827 N N . TYR A 1 105 ? -0.989 -0.317 5.071 1.00 95.38 105 TYR A N 1
ATOM 828 C CA . TYR A 1 105 ? 0.293 -1.020 4.995 1.00 95.38 105 TYR A CA 1
ATOM 829 C C . TYR A 1 105 ? 0.483 -1.684 3.626 1.00 95.38 105 TYR A C 1
ATOM 831 O O . TYR A 1 105 ? -0.478 -1.986 2.924 1.00 95.38 105 TYR A O 1
ATOM 839 N N . GLU A 1 106 ? 1.740 -1.877 3.220 1.00 95.38 106 GLU A N 1
ATOM 840 C CA . GLU A 1 106 ? 2.072 -2.572 1.970 1.00 95.38 106 GLU A CA 1
ATOM 841 C C . GLU A 1 106 ? 1.969 -4.080 2.211 1.00 95.38 106 GLU A C 1
ATOM 843 O O . GLU A 1 106 ? 2.804 -4.648 2.914 1.00 95.38 106 GLU A O 1
ATOM 848 N N . GLN A 1 107 ? 0.930 -4.710 1.668 1.00 96.62 107 GLN A N 1
ATOM 849 C CA . GLN A 1 107 ? 0.710 -6.151 1.787 1.00 96.62 107 GLN A CA 1
ATOM 850 C C . GLN A 1 107 ? 1.578 -6.924 0.798 1.00 96.62 107 GLN A C 1
ATOM 852 O O . GLN A 1 107 ? 2.154 -7.954 1.148 1.00 96.62 107 GLN A O 1
ATOM 857 N N . ALA A 1 108 ? 1.675 -6.427 -0.436 1.00 95.75 108 ALA A N 1
ATOM 858 C CA . ALA A 1 108 ? 2.445 -7.066 -1.488 1.00 95.75 108 ALA A CA 1
ATOM 859 C C . ALA A 1 108 ? 3.183 -6.046 -2.355 1.00 95.75 108 ALA A C 1
ATOM 861 O O . ALA A 1 108 ? 2.732 -4.918 -2.570 1.00 95.75 108 ALA A O 1
ATOM 862 N N . LYS A 1 109 ? 4.316 -6.501 -2.889 1.00 93.88 109 LYS A N 1
ATOM 863 C CA . LYS A 1 109 ? 5.126 -5.805 -3.882 1.00 93.88 109 LYS A CA 1
ATOM 864 C C . LYS A 1 109 ? 5.416 -6.776 -5.023 1.00 93.88 109 LYS A C 1
ATOM 866 O O . LYS A 1 109 ? 6.129 -7.757 -4.827 1.00 93.88 109 LYS A O 1
ATOM 871 N N . ILE A 1 110 ? 4.844 -6.498 -6.185 1.00 93.69 110 ILE A N 1
ATOM 872 C CA . ILE A 1 110 ? 4.863 -7.354 -7.372 1.00 93.69 110 ILE A CA 1
ATOM 873 C C . ILE A 1 110 ? 5.846 -6.758 -8.389 1.00 93.69 110 ILE A C 1
ATOM 875 O O . ILE A 1 110 ? 5.950 -5.532 -8.489 1.00 93.69 110 ILE A O 1
ATOM 879 N N . ILE A 1 111 ? 6.587 -7.626 -9.087 1.00 89.31 111 ILE A N 1
ATOM 880 C CA . ILE A 1 111 ? 7.572 -7.301 -10.135 1.00 89.31 111 ILE A CA 1
ATOM 881 C C . ILE A 1 111 ? 7.026 -7.775 -11.477 1.00 89.31 111 ILE A C 1
ATOM 883 O O . ILE A 1 111 ? 6.552 -8.934 -11.508 1.00 89.31 111 ILE A O 1
#

Secondary structure (DSSP, 8-state):
-HHHHHHHHHHHTTSTT----------------------------S-----------S-TTTS--B-S---EE-SSSSSSPEEEEEBSSS-EEEEEEETTTTEEEEEEEE-